Protein AF-A0A537LLJ4-F1 (afdb_monomer)

InterPro domains:
  IPR020810 Enolase, C-terminal TIM barrel domain [PF00113] (1-33)
  IPR036849 Enolase-like, C-terminal domain superfamily [G3DSA:3.20.20.120] (1-41)
  IPR036849 Enolase-like, C-terminal domain superfamily [SSF51604] (1-32)

Foldseek 3Di:
DDPVVVVVVVVVVVVVCVVCPPNDDDPPPPVPPPPPDDPPPPPPDDPPDPDDD

Mean predicted aligned error: 13.25 Å

Solvent-accessible surface area (backbone atoms only — not comparable to full-atom values): 3750 Å² total; per-residue (Å²): 136,59,74,65,64,55,51,54,56,54,55,50,51,53,53,52,40,65,74,44,46,94,73,53,74,85,83,61,77,72,74,74,56,76,77,89,67,68,91,76,74,84,81,83,71,80,78,80,72,81,83,88,126

pLDDT: mean 80.57, std 16.3, range [51.62, 97.94]

Sequence (53 aa):
PSRSERVAKYNQLLRIEEELGDQAVFPGPSVFRRSEQGPGDPGTREPRKPGNR

Radius of gyration: 23.56 Å; Cα contacts (8 Å, |Δi|>4): 2; chains: 1; bounding box: 30×17×73 Å

Secondary st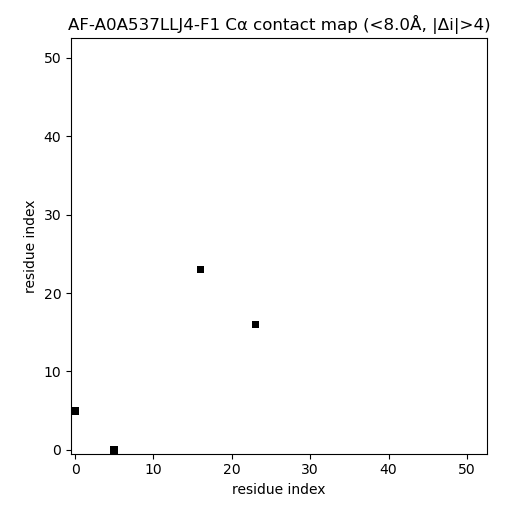ructure (DSSP, 8-state):
--HHHHHHHHHHHHHHHHHHGGG-----GGGGS--------------------

Structure (mmCIF, N/CA/C/O backbone):
data_AF-A0A537LLJ4-F1
#
_entry.id   AF-A0A537LLJ4-F1
#
loop_
_atom_site.group_PDB
_atom_site.id
_atom_site.type_symbol
_atom_site.label_atom_id
_atom_site.label_alt_id
_atom_site.label_comp_id
_atom_site.label_asym_id
_atom_site.label_entity_id
_atom_site.label_seq_id
_atom_site.pdbx_PDB_ins_code
_atom_site.Cartn_x
_atom_site.Cartn_y
_atom_site.Cartn_z
_atom_site.occupancy
_atom_site.B_iso_or_equiv
_atom_site.auth_seq_id
_atom_site.auth_comp_id
_atom_site.auth_asym_id
_atom_site.auth_atom_id
_atom_site.pdbx_PDB_model_num
ATOM 1 N N . PRO A 1 1 ? 18.531 -2.549 -5.073 1.00 62.16 1 PRO A N 1
ATOM 2 C C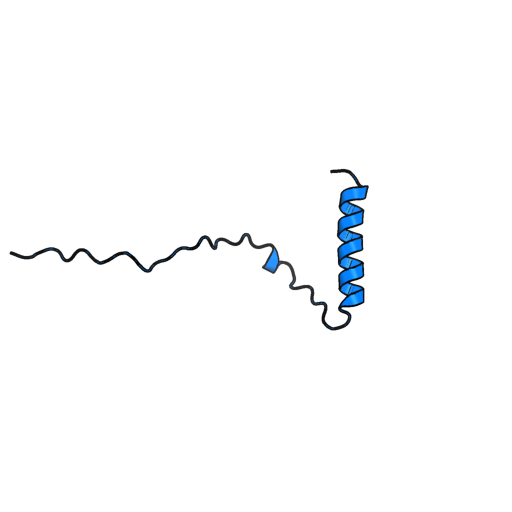A . PRO A 1 1 ? 17.672 -1.718 -4.194 1.00 62.16 1 PRO A CA 1
ATOM 3 C C . PRO A 1 1 ? 17.634 -2.312 -2.784 1.00 62.16 1 PRO A C 1
ATOM 5 O O . PRO A 1 1 ? 17.364 -3.504 -2.622 1.00 62.16 1 PRO A O 1
ATOM 8 N N . SER A 1 2 ? 17.976 -1.509 -1.779 1.00 82.31 2 SER A N 1
ATOM 9 C CA . SER A 1 2 ? 18.017 -1.970 -0.387 1.00 82.31 2 SER A CA 1
ATOM 10 C C . SER A 1 2 ? 16.597 -2.181 0.161 1.00 82.31 2 SER A C 1
ATOM 12 O O . SER A 1 2 ? 15.605 -1.693 -0.389 1.00 82.31 2 SER A O 1
ATOM 14 N N . ARG A 1 3 ? 16.457 -2.942 1.253 1.00 86.50 3 ARG A N 1
ATOM 15 C CA . ARG A 1 3 ? 15.157 -3.134 1.923 1.00 86.50 3 ARG A CA 1
ATOM 16 C C . ARG A 1 3 ? 14.553 -1.792 2.357 1.00 86.50 3 ARG A C 1
ATOM 18 O O . ARG A 1 3 ? 13.351 -1.600 2.205 1.00 86.50 3 ARG A O 1
ATOM 25 N N . SER A 1 4 ? 15.395 -0.869 2.813 1.00 91.94 4 SER A N 1
ATOM 26 C CA . SER A 1 4 ? 14.995 0.442 3.323 1.00 91.94 4 SER A CA 1
ATOM 27 C C . SER A 1 4 ? 14.391 1.342 2.246 1.00 91.94 4 SER A C 1
ATOM 29 O O . SER A 1 4 ? 13.374 1.977 2.498 1.00 91.94 4 SER A O 1
ATOM 31 N N . GLU A 1 5 ? 14.939 1.342 1.028 1.00 92.25 5 GLU A N 1
ATOM 32 C CA . GLU A 1 5 ? 14.400 2.143 -0.086 1.00 92.25 5 GLU A CA 1
ATOM 33 C C . GLU A 1 5 ? 12.976 1.724 -0.470 1.00 92.25 5 GLU A C 1
ATOM 35 O O . GLU A 1 5 ? 12.131 2.568 -0.762 1.00 92.25 5 GLU A O 1
ATOM 40 N N . ARG A 1 6 ? 12.688 0.415 -0.448 1.00 95.06 6 ARG A N 1
ATOM 41 C CA . ARG A 1 6 ? 11.336 -0.100 -0.710 1.00 95.06 6 ARG A CA 1
ATOM 42 C C . ARG A 1 6 ? 10.375 0.242 0.423 1.00 95.06 6 ARG A C 1
ATOM 44 O O . ARG A 1 6 ? 9.277 0.714 0.159 1.00 95.06 6 ARG A O 1
ATOM 51 N N . VAL A 1 7 ? 10.805 0.043 1.670 1.00 95.81 7 VAL A N 1
ATOM 52 C CA . VAL A 1 7 ? 9.992 0.349 2.858 1.00 95.81 7 VAL A CA 1
ATOM 53 C C . VAL A 1 7 ? 9.637 1.835 2.917 1.00 95.81 7 VAL A C 1
ATOM 55 O O . VAL A 1 7 ? 8.480 2.169 3.148 1.00 95.81 7 VAL A O 1
ATOM 58 N N . ALA A 1 8 ? 10.589 2.728 2.634 1.00 96.38 8 ALA A N 1
ATOM 59 C CA . ALA A 1 8 ? 10.343 4.169 2.619 1.00 96.38 8 ALA A CA 1
ATOM 60 C C . ALA A 1 8 ? 9.238 4.564 1.625 1.00 96.38 8 ALA A C 1
ATOM 62 O O . ALA A 1 8 ? 8.367 5.361 1.965 1.00 96.38 8 ALA A O 1
ATOM 63 N N . LYS A 1 9 ? 9.231 3.963 0.426 1.00 94.50 9 LYS A N 1
ATOM 64 C CA . LYS A 1 9 ? 8.202 4.214 -0.595 1.00 94.50 9 LYS A CA 1
ATOM 65 C C . LYS A 1 9 ? 6.816 3.745 -0.156 1.00 94.50 9 LYS A C 1
ATOM 67 O O . LYS A 1 9 ? 5.852 4.472 -0.355 1.00 94.50 9 LYS A O 1
ATOM 72 N N . TYR A 1 10 ? 6.705 2.572 0.466 1.00 96.38 10 TYR A N 1
ATOM 73 C CA . TYR A 1 10 ? 5.414 2.089 0.969 1.00 96.38 10 TYR A CA 1
ATOM 74 C C . TYR A 1 10 ? 4.887 2.940 2.124 1.00 96.38 10 TYR A C 1
ATOM 76 O O . TYR A 1 10 ? 3.722 3.317 2.117 1.00 96.38 10 TYR A O 1
ATOM 84 N N . ASN A 1 11 ? 5.754 3.325 3.061 1.00 96.88 11 ASN A N 1
ATOM 85 C CA . ASN A 1 11 ? 5.368 4.215 4.157 1.00 96.88 11 ASN A CA 1
ATOM 86 C C . ASN A 1 11 ? 4.892 5.579 3.650 1.00 96.88 11 ASN A C 1
ATOM 88 O O . ASN A 1 11 ? 4.020 6.193 4.255 1.00 96.88 11 ASN A O 1
ATOM 92 N N . GLN A 1 12 ? 5.460 6.061 2.545 1.00 97.44 12 GLN A N 1
ATOM 93 C CA . GLN A 1 12 ? 4.996 7.289 1.917 1.00 97.44 12 GLN A CA 1
ATOM 94 C C . GLN A 1 12 ? 3.577 7.142 1.352 1.00 97.44 12 GLN A C 1
ATOM 96 O O . GLN A 1 12 ? 2.781 8.055 1.529 1.00 97.44 12 GLN A O 1
ATOM 101 N N . LEU A 1 13 ? 3.239 6.007 0.729 1.00 96.56 13 LEU A N 1
ATOM 102 C CA . LEU A 1 13 ? 1.875 5.747 0.254 1.00 96.56 13 LEU A CA 1
ATOM 103 C C . LEU A 1 13 ? 0.866 5.708 1.408 1.00 96.56 13 LEU A C 1
ATOM 105 O O . LEU A 1 13 ? -0.191 6.311 1.284 1.00 96.56 13 LEU A O 1
ATOM 109 N N . LEU A 1 14 ? 1.219 5.076 2.534 1.00 96.38 14 LEU A N 1
ATOM 110 C CA . LEU A 1 14 ? 0.352 5.015 3.720 1.00 96.38 14 LEU A CA 1
ATOM 111 C C . LEU A 1 14 ? 0.055 6.405 4.295 1.00 96.38 14 LEU A C 1
ATOM 113 O O . LEU A 1 14 ? -1.087 6.714 4.597 1.00 96.38 14 LEU A O 1
ATOM 117 N N . ARG A 1 15 ? 1.062 7.281 4.384 1.00 97.75 15 ARG A N 1
ATOM 118 C CA . ARG A 1 15 ? 0.851 8.665 4.848 1.00 97.75 15 ARG A CA 1
ATOM 119 C C . ARG A 1 15 ? -0.057 9.462 3.910 1.00 97.75 15 ARG A C 1
ATOM 121 O O . ARG A 1 15 ? -0.860 10.252 4.381 1.00 97.75 15 ARG A O 1
ATOM 128 N N . ILE A 1 16 ? 0.081 9.261 2.598 1.00 97.19 16 ILE A N 1
ATOM 129 C CA . ILE A 1 16 ? -0.771 9.910 1.589 1.00 97.19 16 ILE A CA 1
ATOM 130 C C . ILE A 1 16 ? -2.214 9.399 1.696 1.00 97.19 16 ILE A C 1
ATOM 132 O O . ILE A 1 16 ? -3.150 10.180 1.575 1.00 97.19 16 ILE A O 1
ATOM 136 N N . GLU A 1 17 ? -2.404 8.101 1.931 1.00 97.12 17 GLU A N 1
ATOM 137 C CA . GLU A 1 17 ? -3.724 7.510 2.166 1.00 97.12 17 GLU A CA 1
ATOM 138 C C . GLU A 1 17 ? -4.377 8.080 3.434 1.00 97.12 17 GLU A C 1
ATOM 140 O O . GLU A 1 17 ? -5.527 8.509 3.383 1.00 97.12 17 GLU A O 1
ATOM 145 N N . GLU A 1 18 ? -3.626 8.174 4.537 1.00 96.94 18 GLU A N 1
ATOM 146 C CA . GLU A 1 18 ? -4.086 8.799 5.785 1.00 96.94 18 GLU A C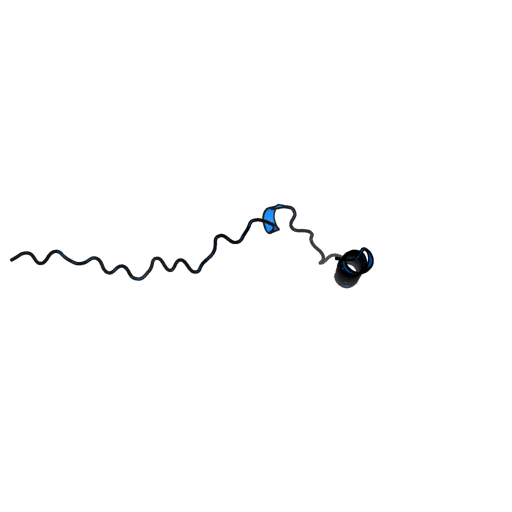A 1
ATOM 147 C C . GLU A 1 18 ? -4.460 10.280 5.598 1.00 96.94 18 GLU A C 1
ATOM 149 O O . GLU A 1 18 ? -5.472 10.727 6.134 1.00 96.94 18 GLU A O 1
ATOM 154 N N . GLU A 1 19 ? -3.675 11.041 4.828 1.00 97.94 19 GLU A N 1
ATOM 155 C CA . GLU A 1 19 ? -3.936 12.459 4.543 1.00 97.94 19 GLU A CA 1
ATOM 156 C C . GLU A 1 19 ? -5.195 12.665 3.685 1.00 97.94 19 GLU A C 1
ATOM 158 O O . GLU A 1 19 ? -5.944 13.620 3.894 1.00 97.94 19 GLU A O 1
ATOM 163 N N . LEU A 1 20 ? -5.445 11.770 2.727 1.00 97.44 20 LEU A N 1
ATOM 164 C CA . LEU A 1 20 ? -6.589 11.848 1.815 1.00 97.44 20 LEU A CA 1
ATOM 165 C C . LEU A 1 20 ? -7.885 11.274 2.410 1.00 97.44 20 LEU A C 1
ATOM 167 O O . LEU A 1 20 ? -8.971 11.658 1.964 1.00 97.44 20 LEU A O 1
ATOM 171 N N . GLY A 1 21 ? -7.793 10.366 3.386 1.00 96.69 21 GLY A N 1
ATOM 172 C CA . GLY A 1 21 ? -8.943 9.729 4.029 1.00 96.69 21 GLY A CA 1
ATOM 173 C C . GLY A 1 21 ? -9.911 9.127 3.008 1.00 96.69 21 GL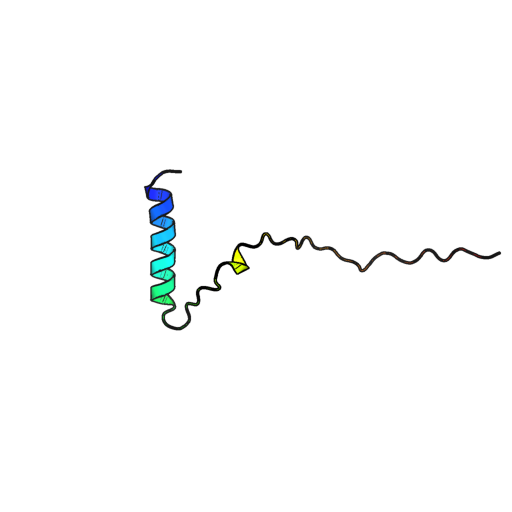Y A C 1
ATOM 174 O O . GLY A 1 21 ? -9.514 8.367 2.127 1.00 96.69 21 GLY A O 1
ATOM 175 N N . ASP A 1 22 ? -11.182 9.529 3.072 1.00 96.69 22 ASP A N 1
ATOM 176 C CA . ASP A 1 22 ? -12.253 9.014 2.203 1.00 96.69 22 ASP A CA 1
ATOM 177 C C . ASP A 1 22 ? -12.079 9.355 0.711 1.00 96.69 22 ASP A C 1
ATOM 179 O O . ASP A 1 22 ? -12.779 8.804 -0.139 1.00 96.69 22 ASP A O 1
ATOM 183 N N . GLN A 1 23 ? -11.175 10.278 0.368 1.00 96.25 23 GLN A N 1
ATOM 184 C CA . GL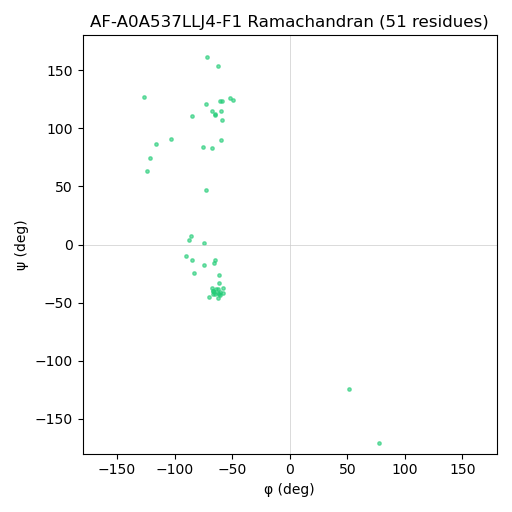N A 1 23 ? -10.852 10.602 -1.025 1.00 96.25 23 GLN A CA 1
ATOM 185 C C . GLN A 1 23 ? -9.798 9.656 -1.622 1.00 96.25 23 GLN A C 1
ATOM 187 O O . GLN A 1 23 ? -9.596 9.654 -2.839 1.00 96.25 23 GLN A O 1
ATOM 192 N N . ALA A 1 24 ? -9.113 8.856 -0.798 1.00 95.56 24 ALA A N 1
ATOM 193 C CA . ALA A 1 24 ? -8.143 7.882 -1.274 1.00 95.56 24 ALA A CA 1
ATOM 194 C C . ALA A 1 24 ? -8.859 6.701 -1.945 1.00 95.56 24 ALA A C 1
ATOM 196 O O . ALA A 1 24 ? -9.643 5.986 -1.326 1.00 95.56 24 ALA A O 1
ATOM 197 N N . VAL A 1 25 ? -8.564 6.460 -3.225 1.00 94.69 25 VAL A N 1
ATOM 198 C CA . VAL A 1 25 ? -9.122 5.326 -3.975 1.00 94.69 25 VAL A CA 1
ATOM 199 C C . VAL A 1 25 ? -7.993 4.527 -4.603 1.00 94.69 25 VAL A C 1
ATOM 201 O O . VAL A 1 25 ? -7.183 5.069 -5.354 1.00 94.69 25 VAL A O 1
ATOM 204 N N . PHE A 1 26 ? -7.972 3.216 -4.350 1.00 91.12 26 PHE A N 1
ATOM 205 C CA . PHE A 1 26 ? -7.101 2.292 -5.068 1.00 91.12 26 PHE A CA 1
ATOM 206 C C . PHE A 1 26 ? -7.774 1.844 -6.381 1.00 91.12 26 PHE A C 1
ATOM 208 O O . PHE A 1 26 ? -8.739 1.079 -6.345 1.00 91.12 26 PHE A O 1
ATOM 215 N N . PRO A 1 27 ? -7.273 2.261 -7.558 1.00 89.31 27 PRO A N 1
ATOM 216 C CA . PRO A 1 27 ? -7.926 2.019 -8.852 1.00 89.31 27 PRO A CA 1
ATOM 217 C C . PRO A 1 27 ? -7.801 0.568 -9.364 1.00 89.31 27 PRO A C 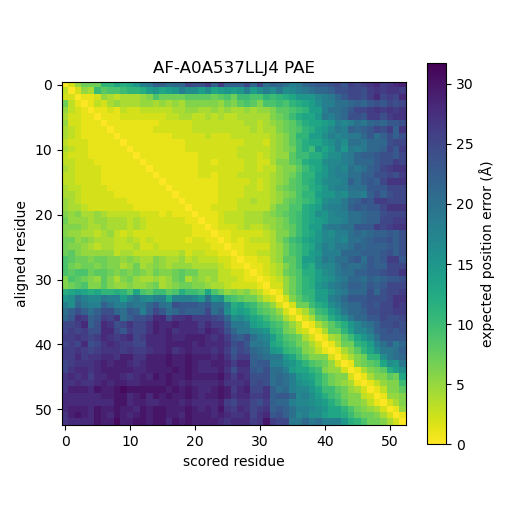1
ATOM 219 O O . PRO A 1 27 ? -8.289 0.242 -10.448 1.00 89.31 27 PRO A O 1
ATOM 222 N N . GLY A 1 28 ? -7.158 -0.319 -8.597 1.00 90.25 28 GLY A N 1
ATOM 223 C CA . GLY A 1 28 ? -7.011 -1.732 -8.930 1.00 90.25 28 GLY A CA 1
ATOM 224 C C . GLY A 1 28 ? -5.940 -2.021 -9.993 1.00 90.25 28 GLY A C 1
ATOM 225 O O . GLY A 1 28 ? -5.174 -1.143 -10.381 1.00 90.25 28 GLY A O 1
ATOM 226 N N . PRO A 1 29 ? -5.858 -3.267 -10.496 1.00 88.25 29 PRO A N 1
ATOM 227 C CA . PRO A 1 29 ? -4.781 -3.705 -11.393 1.00 88.25 29 PRO A CA 1
ATOM 228 C C . PRO A 1 29 ? -4.748 -3.028 -12.773 1.00 88.25 29 PRO A C 1
ATOM 230 O O . PRO A 1 29 ? -3.747 -3.122 -13.483 1.00 88.25 29 PRO A O 1
ATOM 233 N N . SER A 1 30 ? -5.832 -2.360 -13.178 1.00 85.19 30 SER A N 1
ATOM 234 C CA . SER A 1 30 ? -5.965 -1.722 -14.494 1.00 85.19 30 SER A CA 1
ATOM 235 C C . SER A 1 30 ? -4.933 -0.616 -14.737 1.00 85.19 30 SER A C 1
ATOM 237 O O . SER A 1 30 ? -4.572 -0.391 -15.892 1.00 85.19 30 SER A O 1
ATOM 239 N N . VAL A 1 31 ? -4.423 0.022 -13.677 1.00 87.06 31 VAL A N 1
ATOM 240 C CA . VAL A 1 31 ? -3.445 1.124 -13.766 1.00 87.06 31 VAL A CA 1
ATOM 241 C C . VAL A 1 31 ? -2.038 0.682 -14.129 1.00 87.06 31 VAL A C 1
ATOM 243 O O . VAL A 1 31 ? -1.234 1.494 -14.571 1.00 87.06 31 VAL A O 1
ATOM 246 N N . PHE A 1 32 ? -1.733 -0.606 -13.980 1.00 84.25 32 PHE A N 1
ATOM 247 C CA . PHE A 1 32 ? -0.427 -1.159 -14.335 1.00 84.25 32 PHE A CA 1
ATOM 248 C C . PHE A 1 32 ? -0.346 -1.591 -15.801 1.00 84.25 32 PHE A C 1
ATOM 250 O O . PHE A 1 32 ? 0.678 -2.134 -16.225 1.00 84.25 32 PHE A O 1
ATOM 257 N N . ARG A 1 33 ? -1.397 -1.355 -16.604 1.00 84.12 33 ARG A N 1
ATOM 258 C CA . ARG A 1 33 ? -1.269 -1.475 -18.057 1.00 84.12 33 ARG A CA 1
ATOM 259 C C . ARG A 1 33 ? -0.219 -0.471 -18.511 1.00 84.12 33 ARG A C 1
ATOM 261 O O . ARG A 1 33 ? -0.352 0.723 -18.256 1.00 84.12 33 ARG A O 1
ATOM 268 N N . ARG A 1 34 ? 0.819 -0.956 -19.200 1.00 75.06 34 ARG A N 1
ATOM 269 C CA . ARG A 1 34 ? 1.711 -0.080 -19.964 1.00 75.06 34 ARG A CA 1
ATOM 270 C C . ARG A 1 34 ? 0.823 0.818 -20.814 1.00 75.06 34 ARG A C 1
ATOM 272 O O . ARG A 1 34 ? -0.011 0.315 -21.564 1.00 75.06 34 ARG A O 1
ATOM 279 N N . SER A 1 35 ? 0.991 2.123 -20.669 1.00 66.19 35 SER A N 1
ATOM 280 C CA . SER A 1 35 ? 0.431 3.096 -21.588 1.00 66.19 35 SER A CA 1
ATOM 281 C C . SER A 1 35 ? 1.008 2.809 -22.978 1.00 66.19 35 SER A C 1
ATOM 283 O O . SER A 1 35 ? 2.049 3.348 -23.343 1.00 66.19 35 SER A O 1
ATOM 285 N N . GLU A 1 36 ? 0.353 1.964 -23.774 1.00 60.56 36 GLU A N 1
ATOM 286 C CA . GLU A 1 36 ? 0.547 1.909 -25.231 1.00 60.56 36 GLU A CA 1
ATOM 287 C C . GLU A 1 36 ? -0.090 3.145 -25.885 1.00 60.56 36 GLU A C 1
ATOM 289 O O . GLU A 1 36 ? -0.847 3.072 -26.844 1.00 60.56 36 GLU A O 1
ATOM 294 N N . GLN A 1 37 ? 0.191 4.312 -25.318 1.00 58.59 37 GLN A N 1
ATOM 295 C CA . GLN A 1 37 ? -0.197 5.611 -25.833 1.00 58.59 37 GLN A CA 1
ATOM 296 C C . GLN A 1 37 ? 1.104 6.374 -26.044 1.00 58.59 37 GLN A C 1
ATOM 298 O O . GLN A 1 37 ? 1.480 7.256 -25.278 1.00 58.59 37 GLN A O 1
ATOM 303 N N . GLY A 1 38 ? 1.828 5.989 -27.097 1.00 57.47 38 GLY A N 1
ATOM 304 C CA . GLY A 1 38 ? 2.538 7.015 -27.848 1.00 57.47 38 GLY A CA 1
ATOM 305 C C . GLY A 1 38 ? 1.493 7.976 -28.428 1.00 57.47 38 GLY A C 1
ATOM 306 O O . GLY A 1 38 ? 0.348 7.559 -28.637 1.00 57.47 38 GLY A O 1
ATOM 307 N N . PRO A 1 39 ? 1.831 9.244 -28.699 1.00 59.03 39 PRO A N 1
ATOM 308 C CA . PRO A 1 39 ? 0.968 10.096 -29.499 1.00 59.03 39 PRO A CA 1
ATOM 309 C C . PRO A 1 39 ? 0.951 9.537 -30.929 1.00 59.03 39 PRO A C 1
ATOM 311 O O . PRO A 1 39 ? 1.724 9.938 -31.792 1.00 59.03 39 PRO A O 1
ATOM 314 N N . GLY A 1 40 ? 0.102 8.540 -31.168 1.00 56.50 40 GLY A N 1
ATOM 315 C CA . GLY A 1 40 ? -0.331 8.161 -32.498 1.00 56.50 40 GLY A CA 1
ATOM 316 C C . GLY A 1 40 ? -1.330 9.207 -32.949 1.00 56.50 40 GLY A C 1
ATOM 317 O O . GLY A 1 40 ? -2.525 9.023 -32.758 1.00 56.50 40 GLY A O 1
ATOM 318 N N . ASP A 1 41 ? -0.830 10.315 -33.489 1.00 56.44 41 ASP A N 1
ATOM 319 C CA . ASP A 1 41 ? -1.633 11.215 -34.306 1.00 56.44 41 ASP A CA 1
ATOM 320 C C . ASP A 1 41 ? -2.040 10.458 -35.589 1.00 56.44 41 ASP A C 1
ATOM 322 O O . ASP A 1 41 ? -1.169 10.137 -36.404 1.00 56.44 41 ASP A O 1
ATOM 326 N N . PR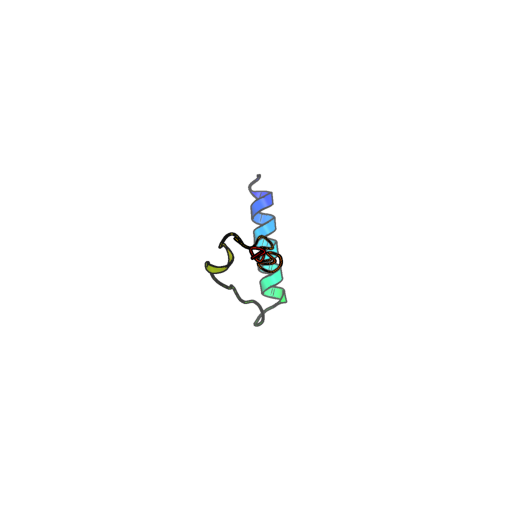O A 1 42 ? -3.326 10.121 -35.805 1.00 61.12 42 PRO A N 1
ATOM 327 C CA . PRO A 1 42 ? -3.782 9.542 -37.062 1.00 61.12 42 PRO A CA 1
ATOM 328 C C . PRO A 1 42 ? -4.114 10.623 -38.112 1.00 61.12 42 PRO A C 1
ATOM 330 O O . PRO A 1 42 ? -4.659 10.298 -39.167 1.00 61.12 42 PRO A O 1
ATOM 333 N N . GLY A 1 43 ? -3.816 11.899 -37.849 1.00 58.31 43 GLY A N 1
ATOM 334 C CA . GLY A 1 43 ? -4.390 13.043 -38.554 1.00 58.31 43 GLY A CA 1
ATOM 335 C C . GLY A 1 43 ? -3.669 13.557 -39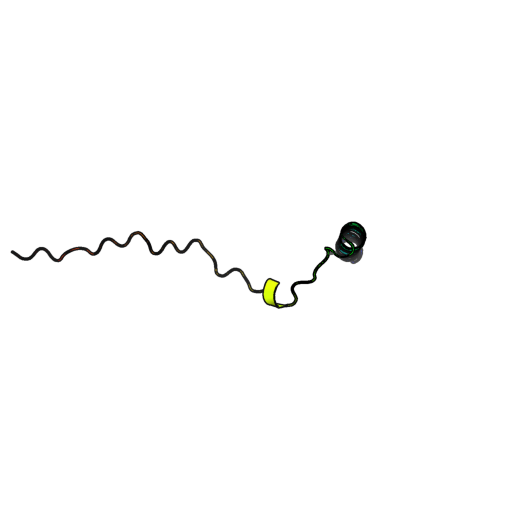.799 1.00 58.31 43 GLY A C 1
ATOM 336 O O . GLY A 1 43 ? -4.266 14.352 -40.517 1.00 58.31 43 GLY A O 1
ATOM 337 N N . THR A 1 44 ? -2.449 13.113 -40.127 1.00 61.81 44 THR A N 1
ATOM 338 C CA . THR A 1 44 ? -1.734 13.633 -41.317 1.00 61.81 44 THR A CA 1
ATOM 339 C C . THR A 1 44 ? -1.312 12.529 -42.284 1.00 61.81 44 THR A C 1
ATOM 341 O O . THR A 1 44 ? -0.136 12.298 -42.555 1.00 61.81 44 THR A O 1
ATOM 344 N N . ARG A 1 45 ? -2.291 11.825 -42.854 1.00 61.06 45 ARG A N 1
ATOM 345 C CA . ARG A 1 45 ? -2.128 11.219 -44.181 1.00 61.06 45 ARG A CA 1
ATOM 346 C C . ARG A 1 45 ? -3.135 11.878 -45.106 1.00 61.06 45 ARG A C 1
ATOM 348 O O . ARG A 1 45 ? -4.244 11.379 -45.270 1.00 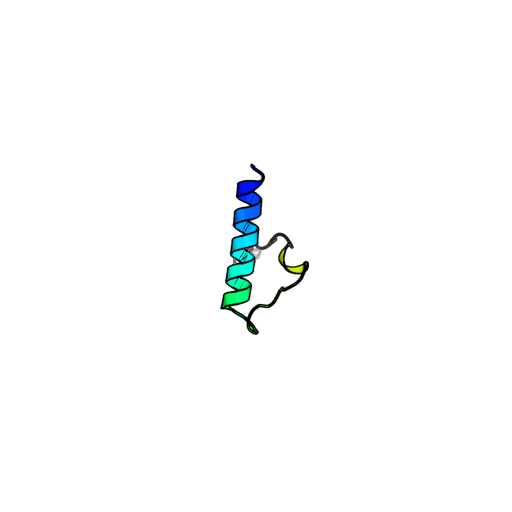61.06 45 ARG A O 1
ATOM 355 N N . GLU A 1 46 ? -2.747 13.007 -45.699 1.00 61.44 46 GLU A N 1
ATOM 356 C CA . GLU A 1 46 ? -3.450 13.495 -46.883 1.00 61.44 46 GLU A CA 1
ATOM 357 C C . GLU A 1 46 ? -3.519 12.347 -47.903 1.00 61.44 46 GLU A C 1
ATOM 359 O O . GLU A 1 46 ? -2.485 11.749 -48.235 1.00 61.44 46 GLU A O 1
ATOM 364 N N . PRO A 1 47 ? -4.709 11.988 -48.407 1.00 62.38 47 PRO A N 1
ATOM 365 C CA . PRO A 1 47 ? -4.796 11.016 -49.475 1.00 62.38 47 PRO A CA 1
ATOM 366 C C . PRO A 1 47 ? -4.187 11.656 -50.721 1.00 62.38 47 PRO A C 1
ATOM 368 O O . PRO A 1 47 ? -4.734 12.623 -51.256 1.00 62.38 47 PRO A O 1
ATOM 371 N N . ARG A 1 48 ? -3.066 11.114 -51.218 1.00 66.56 48 ARG A N 1
ATOM 372 C CA . ARG A 1 48 ? -2.582 11.478 -52.552 1.00 66.56 48 ARG A CA 1
ATOM 373 C C . ARG A 1 48 ? -3.686 11.123 -53.544 1.00 66.56 48 ARG A C 1
ATOM 375 O O . ARG A 1 48 ? -3.942 9.947 -53.796 1.00 66.56 48 ARG A O 1
ATOM 382 N N . LYS A 1 49 ? -4.368 12.136 -54.078 1.00 68.44 49 LYS A N 1
ATOM 383 C CA . LYS A 1 49 ? -5.267 11.969 -55.220 1.00 68.44 49 LYS A CA 1
ATOM 384 C C . LYS A 1 49 ? -4.416 11.409 -56.366 1.00 68.44 49 LYS A C 1
ATOM 386 O O . LYS A 1 49 ? -3.416 12.045 -56.704 1.00 68.44 49 LYS A O 1
ATOM 391 N N . PRO A 1 50 ? -4.754 10.258 -56.970 1.00 64.00 50 PRO A N 1
ATOM 392 C CA . PRO A 1 50 ? -4.155 9.908 -58.244 1.00 64.00 50 PRO A CA 1
ATOM 393 C C . PRO A 1 50 ? -4.635 10.955 -59.253 1.00 64.00 50 PRO A C 1
ATOM 395 O O . PRO A 1 50 ? -5.832 11.072 -59.523 1.00 64.00 50 PRO A O 1
ATOM 398 N N . GLY A 1 51 ? -3.706 11.787 -59.724 1.00 63.00 51 GLY A N 1
ATOM 399 C CA . GLY A 1 51 ? -3.960 12.718 -60.813 1.00 63.00 51 GLY A CA 1
ATOM 400 C C . GLY A 1 51 ? -4.365 11.915 -62.040 1.00 63.00 51 GLY A C 1
ATOM 401 O O . GLY A 1 51 ? -3.587 11.108 -62.534 1.00 63.00 51 GLY A O 1
ATOM 402 N N . ASN A 1 52 ? -5.605 12.105 -62.480 1.00 51.62 52 ASN A N 1
ATOM 403 C CA . ASN A 1 52 ? -6.139 11.489 -63.681 1.00 51.62 52 ASN A CA 1
ATOM 404 C C . ASN A 1 52 ? -6.157 12.548 -64.791 1.00 51.62 52 ASN A C 1
ATOM 406 O O . ASN A 1 52 ? -7.118 13.319 -64.886 1.00 51.62 52 ASN A O 1
ATOM 410 N N . ARG A 1 53 ? -5.071 12.625 -65.566 1.00 56.34 53 ARG A N 1
ATOM 411 C CA . ARG A 1 53 ? -5.046 12.953 -67.001 1.00 56.34 53 ARG A CA 1
ATOM 412 C C . ARG A 1 53 ? -3.640 12.822 -67.568 1.00 56.34 53 ARG A C 1
ATOM 414 O O . ARG A 1 53 ? -2.705 13.295 -66.890 1.00 56.34 53 ARG A O 1
#

Organism: NCBI:txid2569760